Protein AF-A0A8S3URL2-F1 (afdb_monomer_lite)

Sequence (158 aa):
MRFDSIRSKDKIRHTTPKPEEAVETATQNFRNIAELLRPYANCKLTFIETPPYSIQQWNIKQKHPDTNQFINQDSALSRYIYQLNQNIRTINQELGVVSPSLSVDLSHCQSKNSKNRHKRLADKYNFTLYKDGVHPDPLLAQVWMRKIGKLMRTDCFT

InterPro domains:
  IPR036514 SGNH hydrolase superfamily [G3DSA:3.40.50.1110] (4-153)

pLDDT: mean 82.42, std 18.39, range [35.16, 97.75]

Secondary structure (DSSP, 8-state):
---------------PPPHHHHHHHHHHHHHHHHHHHTT-TT----PPPPPP--HHHHHHHTT-S--GGGHHHHHHHHHHHHHHHHHHHHHHHHTT-----GGGGGB----TT---SS--HHHHB-GGGBSSSSSBPHHHHHHHHHHHHHHHHHHH--

Radius of gyration: 20.64 Å; chains: 1; bounding box: 50×54×59 Å

Structure (mmCIF, N/CA/C/O backbone):
data_AF-A0A8S3URL2-F1
#
_entry.id   AF-A0A8S3URL2-F1
#
loop_
_atom_site.group_PDB
_atom_site.id
_atom_site.type_symbol
_atom_site.label_atom_id
_atom_site.label_alt_id
_atom_site.label_comp_id
_atom_site.label_asym_id
_atom_site.label_entity_id
_atom_site.label_seq_id
_atom_site.pdbx_PDB_ins_code
_atom_site.Cartn_x
_atom_site.Cartn_y
_atom_site.Cartn_z
_atom_site.occupancy
_atom_site.B_iso_or_equiv
_atom_site.auth_seq_id
_atom_site.auth_comp_id
_atom_site.auth_asym_id
_atom_site.auth_atom_id
_atom_site.pdbx_PDB_model_num
ATOM 1 N N . MET A 1 1 ? -23.157 37.862 -42.031 1.00 39.59 1 MET A N 1
ATOM 2 C CA . MET A 1 1 ? -22.892 37.745 -40.581 1.00 39.59 1 MET A CA 1
ATOM 3 C C . MET A 1 1 ? -22.055 36.496 -40.354 1.00 39.59 1 MET A C 1
ATOM 5 O O . MET A 1 1 ? -22.499 35.418 -40.723 1.00 39.59 1 MET A O 1
ATOM 9 N N . ARG A 1 2 ? -20.814 36.655 -39.877 1.00 35.16 2 ARG A N 1
ATOM 10 C CA . ARG A 1 2 ? -19.917 35.548 -39.508 1.00 35.16 2 ARG A CA 1
ATOM 11 C C . ARG A 1 2 ? -20.297 35.076 -38.105 1.00 35.16 2 ARG A C 1
ATOM 13 O O . ARG A 1 2 ? -20.390 35.902 -37.206 1.00 35.16 2 ARG A O 1
ATOM 20 N N . PHE A 1 3 ? -20.518 33.777 -37.938 1.00 39.03 3 PHE A N 1
ATOM 21 C CA . PHE A 1 3 ? -20.539 33.153 -36.620 1.00 39.03 3 PHE A CA 1
ATOM 22 C C . PHE A 1 3 ? -19.102 32.779 -36.271 1.00 39.03 3 PHE A C 1
ATOM 24 O O . PHE A 1 3 ? -18.564 31.807 -36.803 1.00 39.03 3 PHE A O 1
ATOM 31 N N . ASP A 1 4 ? -18.470 33.574 -35.412 1.00 36.38 4 ASP A N 1
ATOM 32 C CA . ASP A 1 4 ? -17.184 33.211 -34.836 1.00 36.38 4 ASP A CA 1
ATOM 33 C C . ASP A 1 4 ? -17.386 32.079 -33.821 1.00 36.38 4 ASP A C 1
ATOM 35 O O . ASP A 1 4 ? -18.106 32.184 -32.828 1.00 36.38 4 ASP A O 1
ATOM 39 N N . SER A 1 5 ? -16.749 30.953 -34.127 1.00 39.81 5 SER A N 1
ATOM 40 C CA . SER A 1 5 ? -16.651 29.764 -33.291 1.00 39.81 5 SER A CA 1
ATOM 41 C C . SER A 1 5 ? -15.825 30.073 -32.037 1.00 39.81 5 SER A C 1
ATOM 43 O O . SER A 1 5 ? -14.593 30.045 -32.082 1.00 39.81 5 SER A O 1
ATOM 45 N N . ILE A 1 6 ? -16.477 30.260 -30.888 1.00 44.34 6 ILE A N 1
ATOM 46 C CA . ILE A 1 6 ? -15.808 30.193 -29.582 1.00 44.34 6 ILE A CA 1
ATOM 47 C C . ILE A 1 6 ? -15.548 28.714 -29.264 1.00 44.34 6 ILE A C 1
ATOM 49 O O . ILE A 1 6 ? -16.360 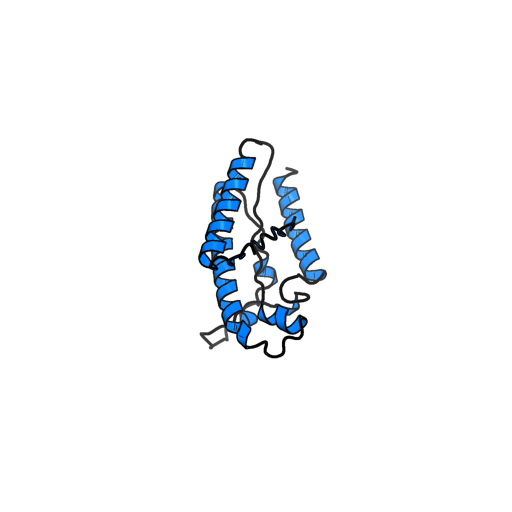28.026 -28.653 1.00 44.34 6 ILE A O 1
ATOM 53 N N . ARG A 1 7 ? -14.395 28.199 -29.699 1.00 41.00 7 ARG A N 1
ATOM 54 C CA . ARG A 1 7 ? -13.801 26.985 -29.124 1.00 41.00 7 ARG A CA 1
ATOM 55 C C . ARG A 1 7 ? -12.816 27.424 -28.047 1.00 41.00 7 ARG A C 1
ATOM 57 O O . ARG A 1 7 ? -11.632 27.582 -28.340 1.00 41.00 7 ARG A O 1
ATOM 64 N N . SER A 1 8 ? -13.290 27.589 -26.810 1.00 40.44 8 SER A N 1
ATOM 65 C CA . SER A 1 8 ? -12.373 27.527 -25.670 1.00 40.44 8 SER A CA 1
ATOM 66 C C . SER A 1 8 ? -11.824 26.100 -25.601 1.00 40.44 8 SER A C 1
ATOM 68 O O . SER A 1 8 ? -12.541 25.144 -25.310 1.00 40.44 8 SER A O 1
ATOM 70 N N . LYS A 1 9 ? -10.548 25.949 -25.956 1.00 42.84 9 LYS A N 1
ATOM 71 C CA . LYS A 1 9 ? -9.742 24.775 -25.624 1.00 42.84 9 LYS A CA 1
ATOM 72 C C . LYS A 1 9 ? -8.985 25.090 -24.341 1.00 42.84 9 LYS A C 1
ATOM 74 O O . LYS A 1 9 ? -7.757 25.176 -24.361 1.00 42.84 9 LYS A O 1
ATOM 79 N N . ASP A 1 10 ? -9.701 25.218 -23.232 1.00 42.12 10 ASP A N 1
ATOM 80 C CA . ASP A 1 10 ? -9.081 25.105 -21.918 1.00 42.12 10 ASP A CA 1
ATOM 81 C C . ASP A 1 10 ? -8.670 23.644 -21.723 1.00 42.12 10 ASP A C 1
ATOM 83 O O . ASP A 1 10 ? -9.386 22.804 -21.181 1.00 42.12 10 ASP A O 1
ATOM 87 N N . LYS A 1 11 ? -7.487 23.309 -22.250 1.00 43.34 11 LYS A N 1
ATOM 88 C CA . LYS A 1 11 ? -6.750 22.125 -21.826 1.00 43.34 11 LYS A CA 1
ATOM 89 C C . LYS A 1 11 ? -6.446 22.335 -20.350 1.00 43.34 11 LYS A C 1
ATOM 91 O O . LYS A 1 11 ? -5.466 23.003 -20.024 1.00 43.34 11 LYS A O 1
ATOM 96 N N . ILE A 1 12 ? -7.265 21.754 -19.477 1.00 43.62 12 ILE A N 1
ATOM 97 C CA . ILE A 1 12 ? -6.903 21.530 -18.081 1.00 43.62 12 ILE A CA 1
ATOM 98 C C . ILE A 1 12 ? -5.588 20.747 -18.123 1.00 43.62 12 ILE A C 1
ATOM 100 O O . ILE A 1 12 ? -5.554 19.554 -18.426 1.00 43.62 12 ILE A O 1
ATOM 104 N N . ARG A 1 13 ? -4.468 21.447 -17.925 1.00 41.47 13 ARG A N 1
ATOM 105 C CA . ARG A 1 13 ? -3.184 20.803 -17.684 1.00 41.47 13 ARG A CA 1
ATOM 106 C C . ARG A 1 13 ? -3.322 20.170 -16.311 1.00 41.47 13 ARG A C 1
ATOM 108 O O . ARG A 1 13 ? -3.171 20.854 -15.307 1.00 41.47 13 ARG A O 1
ATOM 115 N N . HIS A 1 14 ? -3.625 18.877 -16.269 1.00 42.19 14 HIS A N 1
ATOM 116 C CA . HIS A 1 14 ? -3.358 18.079 -15.084 1.00 42.19 14 HIS A CA 1
ATOM 117 C C . HIS A 1 14 ? -1.842 18.080 -14.890 1.00 42.19 14 HIS A C 1
ATOM 119 O O . HIS A 1 14 ? -1.121 17.277 -15.476 1.00 42.19 14 HIS A O 1
ATOM 125 N N . THR A 1 15 ? -1.334 19.059 -14.147 1.00 51.00 15 THR A N 1
ATOM 126 C CA . THR A 1 15 ? 0.022 19.004 -13.622 1.00 51.00 15 THR A CA 1
ATOM 127 C C . THR A 1 15 ? 0.031 17.876 -12.611 1.00 51.00 15 THR A C 1
ATOM 129 O O . THR A 1 15 ? -0.619 17.978 -11.572 1.00 51.00 15 THR A O 1
ATOM 132 N N . THR A 1 16 ? 0.707 16.778 -12.943 1.00 57.16 16 THR A N 1
ATOM 133 C CA . THR A 1 16 ? 0.951 15.701 -11.988 1.00 57.16 16 THR A CA 1
ATOM 134 C C . THR A 1 16 ? 1.648 16.322 -10.776 1.00 57.16 16 THR A C 1
ATOM 136 O O . THR A 1 16 ? 2.710 16.926 -10.966 1.00 57.16 16 THR A O 1
ATOM 139 N N . PRO A 1 17 ? 1.057 16.255 -9.570 1.00 63.22 17 PRO A N 1
ATOM 140 C CA . PRO A 1 17 ? 1.677 16.822 -8.381 1.00 63.22 17 PRO A CA 1
ATOM 141 C C . PRO A 1 17 ? 3.049 16.192 -8.171 1.00 63.22 17 PRO A C 1
ATOM 143 O O . PRO A 1 17 ? 3.284 15.037 -8.558 1.00 63.22 17 PRO A O 1
ATOM 146 N N . LYS A 1 18 ? 3.968 16.946 -7.562 1.00 80.25 18 LYS A N 1
ATOM 147 C CA . LYS A 1 18 ? 5.252 16.355 -7.181 1.00 80.25 18 LYS A CA 1
ATOM 148 C C . LYS A 1 18 ? 4.980 15.197 -6.214 1.00 80.25 18 LYS A C 1
ATOM 150 O O . LYS A 1 18 ? 4.035 15.270 -5.429 1.00 80.25 18 LYS A O 1
ATOM 155 N N . PRO A 1 19 ? 5.773 14.119 -6.241 1.00 75.81 19 PRO A N 1
ATOM 156 C CA . PRO A 1 19 ? 5.484 12.951 -5.414 1.00 75.81 19 PRO A CA 1
ATOM 157 C C . PRO A 1 19 ? 5.378 13.245 -3.905 1.00 75.81 19 PRO A C 1
ATOM 159 O O . PRO A 1 19 ? 4.563 12.630 -3.223 1.00 75.81 19 PRO A O 1
ATOM 162 N N . GLU A 1 20 ? 6.147 14.205 -3.381 1.00 81.31 20 GLU A N 1
ATOM 163 C CA . GLU A 1 20 ? 6.028 14.679 -1.996 1.00 81.31 20 GLU A CA 1
ATOM 164 C C . GLU A 1 20 ? 4.660 15.329 -1.721 1.00 81.31 20 GLU A C 1
ATOM 166 O O . GLU A 1 20 ? 3.990 14.971 -0.752 1.00 81.31 20 GLU A O 1
ATOM 171 N N . GLU A 1 21 ? 4.208 16.214 -2.615 1.00 88.81 21 GLU A N 1
ATOM 172 C CA . GLU A 1 21 ? 2.890 16.861 -2.542 1.00 88.81 21 GLU A CA 1
ATOM 173 C C . GLU A 1 21 ? 1.764 15.819 -2.621 1.00 88.81 21 GLU A C 1
ATOM 175 O O . GLU A 1 21 ? 0.726 15.966 -1.975 1.00 88.81 21 GLU A O 1
ATOM 180 N N . ALA A 1 22 ? 1.969 14.728 -3.369 1.00 88.69 22 ALA A N 1
ATOM 181 C CA . ALA A 1 22 ? 1.005 13.637 -3.467 1.00 88.69 22 ALA A CA 1
ATOM 182 C C . ALA A 1 22 ? 0.839 12.876 -2.138 1.00 88.69 22 ALA A C 1
ATOM 184 O O . ALA A 1 22 ? -0.290 12.555 -1.764 1.00 88.69 22 ALA A O 1
ATOM 185 N N . VAL A 1 23 ? 1.930 12.616 -1.403 1.00 93.69 23 VAL A N 1
ATOM 186 C CA . VAL A 1 23 ? 1.869 11.969 -0.076 1.00 93.69 23 VAL A CA 1
ATOM 187 C C . VAL A 1 23 ? 1.164 12.870 0.934 1.00 93.69 23 VAL A C 1
ATOM 189 O O . VAL A 1 23 ? 0.312 12.393 1.686 1.00 93.69 23 VAL A O 1
ATOM 192 N N . GLU A 1 24 ? 1.482 14.163 0.942 1.00 93.31 24 GLU A N 1
ATOM 193 C CA . GLU A 1 24 ? 0.843 15.137 1.831 1.00 93.31 24 GLU A CA 1
ATOM 194 C C . GLU A 1 24 ? -0.651 15.275 1.523 1.00 93.31 2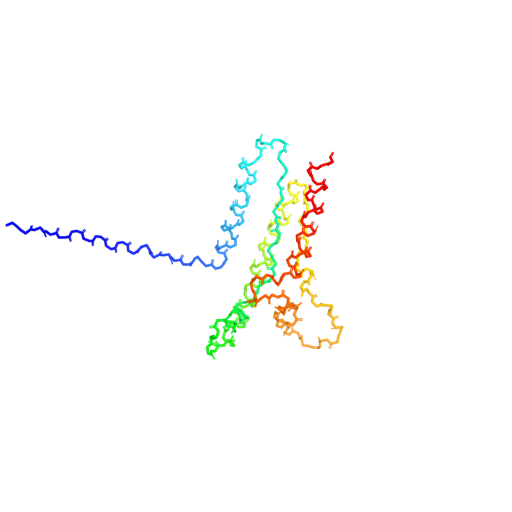4 GLU A C 1
ATOM 196 O O . GLU A 1 24 ? -1.482 15.129 2.419 1.00 93.31 24 GLU A O 1
ATOM 201 N N . THR A 1 25 ? -1.006 15.421 0.244 1.00 94.94 25 THR A N 1
ATOM 202 C CA . THR A 1 25 ? -2.403 15.488 -0.209 1.00 94.94 25 THR A CA 1
ATOM 203 C C . THR A 1 25 ? -3.178 14.230 0.185 1.00 94.94 25 THR A C 1
ATOM 205 O O . THR A 1 25 ? -4.275 14.320 0.733 1.00 94.94 25 THR A O 1
ATOM 208 N N . ALA A 1 26 ? -2.611 13.039 -0.042 1.00 94.94 26 ALA A N 1
ATOM 209 C CA . ALA A 1 26 ? -3.239 11.780 0.358 1.00 94.94 26 ALA A CA 1
ATOM 210 C C . ALA A 1 26 ? -3.417 11.685 1.882 1.00 94.94 26 ALA A C 1
ATOM 212 O O . ALA A 1 26 ? -4.474 11.274 2.359 1.00 94.94 26 ALA A O 1
ATOM 213 N N . THR A 1 27 ? -2.415 12.121 2.647 1.00 96.00 27 THR A N 1
ATOM 214 C CA . THR A 1 27 ? -2.470 12.147 4.114 1.00 96.00 27 THR A CA 1
ATOM 215 C C . THR A 1 27 ? -3.572 13.078 4.610 1.00 96.00 27 THR A C 1
ATOM 217 O O . THR A 1 27 ? -4.367 12.688 5.467 1.00 96.00 27 THR A O 1
ATOM 220 N N . GLN A 1 28 ? -3.668 14.280 4.040 1.00 97.12 28 GLN A N 1
ATOM 221 C CA . GLN A 1 28 ? -4.723 15.227 4.380 1.00 97.12 28 GLN A CA 1
ATOM 222 C C . GLN A 1 28 ? -6.105 14.664 4.033 1.00 97.12 28 GLN A C 1
ATOM 224 O O . GLN A 1 28 ? -7.035 14.798 4.823 1.00 97.12 28 GLN A O 1
ATOM 229 N N . ASN A 1 29 ? -6.239 13.963 2.905 1.00 97.06 29 ASN A N 1
ATOM 230 C CA . ASN A 1 29 ? -7.493 13.309 2.536 1.00 97.06 29 ASN A CA 1
ATOM 231 C C . ASN A 1 29 ? -7.905 12.226 3.543 1.00 97.06 29 ASN A C 1
ATOM 233 O O . ASN A 1 29 ? -9.077 12.170 3.912 1.00 97.06 29 ASN A O 1
ATOM 237 N N . PHE A 1 30 ? -6.972 11.409 4.046 1.00 97.31 30 PHE A N 1
ATOM 238 C CA . PHE A 1 30 ? -7.280 10.449 5.112 1.00 97.31 30 PHE A CA 1
ATOM 239 C C . PHE A 1 30 ? -7.753 11.140 6.393 1.00 97.31 30 PHE A C 1
ATOM 241 O O . PHE A 1 30 ? -8.752 10.722 6.977 1.00 97.31 30 PHE A O 1
ATOM 248 N N . ARG A 1 31 ? -7.097 12.236 6.798 1.00 97.44 31 ARG A N 1
ATOM 249 C CA . ARG A 1 31 ? -7.542 13.032 7.952 1.00 97.44 31 ARG A CA 1
ATOM 250 C C . ARG A 1 31 ? -8.942 13.603 7.732 1.00 97.44 31 ARG A C 1
ATOM 252 O O . ARG A 1 31 ? -9.795 13.443 8.594 1.00 97.44 31 ARG A O 1
ATOM 259 N N . ASN A 1 32 ? -9.217 14.167 6.558 1.00 97.75 32 ASN A N 1
ATOM 260 C CA . ASN A 1 32 ? -10.538 14.701 6.218 1.00 97.75 32 ASN A CA 1
ATOM 261 C C . ASN A 1 32 ? -11.633 13.621 6.265 1.00 97.75 32 ASN A C 1
ATOM 263 O O . ASN A 1 32 ? -12.731 13.886 6.743 1.00 97.75 32 ASN A O 1
ATOM 267 N N . ILE A 1 33 ? -11.342 12.399 5.804 1.00 97.25 33 ILE A N 1
ATOM 268 C CA . ILE A 1 33 ? -12.278 11.268 5.898 1.00 97.25 33 ILE A CA 1
ATOM 269 C C . ILE A 1 33 ? -12.527 10.893 7.366 1.00 97.25 33 ILE A C 1
ATOM 271 O O . ILE A 1 33 ? -13.674 10.677 7.749 1.00 97.25 33 ILE A O 1
ATOM 275 N N . ALA A 1 34 ? -11.482 10.844 8.197 1.00 95.75 34 ALA A N 1
ATOM 276 C CA . ALA A 1 34 ? -11.623 10.558 9.625 1.00 95.75 34 ALA A CA 1
ATOM 277 C C . ALA A 1 34 ? -12.470 11.621 10.349 1.00 95.75 34 ALA A C 1
ATOM 279 O O . ALA A 1 34 ? -13.361 11.277 11.123 1.00 95.75 34 ALA A O 1
ATOM 280 N N . GLU A 1 35 ? -12.245 12.902 10.050 1.00 96.12 35 GLU A N 1
ATOM 281 C CA . GLU A 1 35 ? -13.055 14.021 10.547 1.00 96.12 35 GLU A CA 1
ATOM 282 C C . GLU A 1 35 ? -14.522 13.896 10.123 1.00 96.12 35 GLU A C 1
ATOM 284 O O . GLU A 1 35 ? -15.423 14.003 10.955 1.00 96.12 35 GLU A O 1
ATOM 289 N N . LEU A 1 36 ? -14.765 13.612 8.840 1.00 97.06 36 LEU A N 1
ATOM 290 C CA . LEU A 1 36 ? -16.108 13.465 8.283 1.00 97.06 36 LEU A CA 1
ATOM 291 C C . LEU A 1 36 ? -16.889 12.323 8.943 1.00 97.06 36 LEU A C 1
ATOM 293 O O . LEU A 1 36 ? -18.103 12.425 9.120 1.00 97.06 36 LEU A O 1
ATOM 297 N N . LEU A 1 37 ? -16.201 11.234 9.293 1.00 95.25 37 LEU A N 1
ATOM 298 C CA . LEU A 1 37 ? -16.815 10.052 9.890 1.00 95.25 37 LEU A CA 1
ATOM 299 C C . LEU A 1 37 ? -16.916 10.119 11.422 1.00 95.25 37 LEU A C 1
ATOM 301 O O . LEU A 1 37 ? -17.682 9.350 12.001 1.00 95.25 37 LEU A O 1
ATOM 305 N N 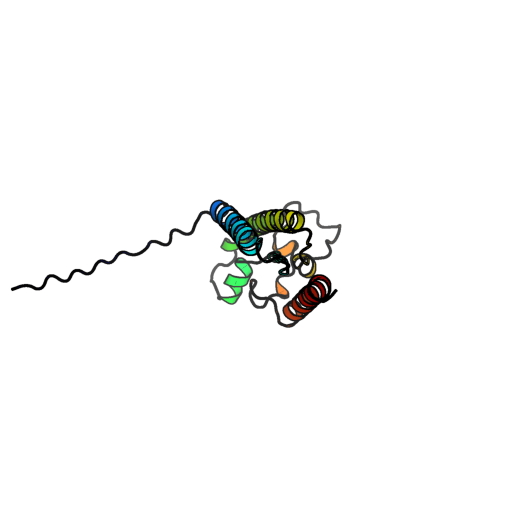. ARG A 1 38 ? -16.233 11.064 12.083 1.00 92.56 38 ARG A N 1
ATOM 306 C CA . ARG A 1 38 ? -16.254 11.224 13.548 1.00 92.56 38 ARG A CA 1
ATOM 307 C C . ARG A 1 38 ? -17.662 11.307 14.162 1.00 92.56 38 ARG A C 1
ATOM 309 O O . ARG A 1 38 ? -17.854 10.705 15.217 1.00 92.56 38 ARG A O 1
ATOM 316 N N . PRO A 1 39 ? -18.654 12.008 13.573 1.00 95.44 39 PRO A N 1
ATOM 317 C CA . PRO A 1 39 ? -19.994 12.087 14.162 1.00 95.44 39 PRO A CA 1
ATOM 318 C C . PRO A 1 39 ? -20.735 10.740 14.221 1.00 95.44 39 PRO A C 1
ATOM 320 O O . PRO A 1 39 ? -21.705 10.604 14.964 1.00 95.44 39 PRO A O 1
ATOM 323 N N . TYR A 1 40 ? -20.301 9.737 13.452 1.00 93.75 40 TYR A N 1
ATOM 324 C CA . TYR A 1 40 ? -20.948 8.430 13.372 1.00 93.75 40 TYR A CA 1
ATOM 325 C C . TYR A 1 40 ? -20.330 7.462 14.388 1.00 93.75 40 TYR A C 1
ATOM 327 O O . TYR A 1 40 ? -19.537 6.598 14.029 1.00 93.75 40 TYR A O 1
ATOM 335 N N . ALA A 1 41 ? -20.731 7.571 15.659 1.00 85.94 41 ALA A N 1
ATOM 336 C CA . ALA A 1 41 ? -20.151 6.810 16.779 1.00 85.94 41 ALA A CA 1
ATOM 337 C C . ALA A 1 41 ? -20.162 5.271 16.616 1.00 85.94 41 ALA A C 1
ATOM 339 O O . ALA A 1 41 ? -19.342 4.583 17.216 1.00 85.94 41 ALA A O 1
ATOM 340 N N . ASN A 1 42 ? -21.064 4.730 15.790 1.00 86.81 42 ASN A N 1
ATOM 341 C CA . ASN A 1 42 ? -21.157 3.290 15.508 1.00 86.81 42 ASN A CA 1
ATOM 342 C C . ASN A 1 42 ? -20.307 2.845 14.303 1.00 86.81 42 ASN A C 1
ATOM 344 O O . ASN A 1 42 ? -20.317 1.671 13.939 1.00 86.81 42 ASN A O 1
ATOM 348 N N . CYS A 1 43 ? -19.605 3.768 13.644 1.00 89.00 43 CYS A N 1
ATOM 349 C CA . CYS A 1 43 ? -18.730 3.470 12.522 1.00 89.00 43 CYS A CA 1
ATOM 350 C C . CYS A 1 43 ? -17.288 3.333 13.016 1.00 89.00 43 CYS A C 1
ATOM 352 O O . CYS A 1 43 ? -16.722 4.273 13.571 1.00 89.00 43 CYS A O 1
ATOM 354 N N . LYS A 1 44 ? -16.670 2.172 12.778 1.00 89.50 44 LYS A N 1
ATOM 355 C CA . LYS A 1 44 ? -15.224 2.004 12.943 1.00 89.50 44 LYS A CA 1
ATOM 356 C C . LYS A 1 44 ? -14.534 2.211 11.603 1.00 89.50 44 LYS A C 1
ATOM 358 O O . LYS A 1 44 ? -14.862 1.554 10.616 1.00 89.50 44 LYS A O 1
ATOM 363 N N . LEU A 1 45 ? -13.564 3.117 11.585 1.00 93.12 45 LEU A N 1
ATOM 364 C CA . LEU A 1 45 ? -12.748 3.418 10.418 1.00 93.12 45 LEU A CA 1
ATOM 365 C C . LEU A 1 45 ? -11.357 2.827 10.611 1.00 93.12 45 LEU A C 1
ATOM 367 O O . LEU A 1 45 ? -10.713 3.074 11.623 1.00 93.12 45 LEU A O 1
ATOM 371 N N . THR A 1 46 ? -10.875 2.077 9.625 1.00 94.50 46 THR A N 1
ATOM 372 C CA . THR A 1 46 ? -9.473 1.653 9.547 1.00 94.50 46 THR A CA 1
ATOM 373 C C . THR A 1 46 ? -8.972 1.871 8.133 1.00 94.50 46 THR A C 1
ATOM 375 O O . THR A 1 46 ? -9.543 1.352 7.174 1.00 94.50 46 THR A O 1
ATOM 378 N N . PHE A 1 47 ? -7.890 2.627 7.994 1.00 95.44 47 PHE A N 1
ATOM 379 C CA . PHE A 1 47 ? -7.225 2.805 6.712 1.00 95.44 47 PHE A CA 1
ATOM 380 C C . PHE A 1 47 ? -6.274 1.641 6.459 1.00 95.44 47 PHE A C 1
ATOM 382 O O . PHE A 1 47 ? -5.417 1.342 7.289 1.00 95.44 47 PHE A O 1
ATOM 389 N N . ILE A 1 48 ? -6.407 0.988 5.308 1.00 94.44 48 ILE A N 1
ATOM 390 C CA . ILE A 1 48 ? -5.533 -0.122 4.928 1.00 94.44 48 ILE A CA 1
ATOM 391 C C . ILE A 1 48 ? -4.241 0.430 4.321 1.00 94.44 48 ILE A C 1
ATOM 393 O O . ILE A 1 48 ? -4.272 1.273 3.426 1.00 94.44 48 ILE A O 1
ATOM 397 N N . GLU A 1 49 ? -3.101 -0.058 4.804 1.00 92.56 49 GLU A N 1
ATOM 398 C CA . GLU A 1 49 ? -1.788 0.289 4.257 1.00 92.56 49 GLU A CA 1
ATOM 399 C C . GLU A 1 49 ? -1.650 -0.096 2.778 1.00 92.56 49 GLU A C 1
ATOM 401 O O . GLU A 1 49 ? -2.118 -1.143 2.326 1.00 92.56 49 GLU A O 1
ATOM 406 N N . THR A 1 50 ? -0.922 0.731 2.030 1.00 91.88 50 THR A N 1
ATOM 407 C CA . THR A 1 50 ? -0.630 0.493 0.616 1.00 91.88 50 THR A CA 1
ATOM 408 C C . THR A 1 50 ? 0.506 -0.529 0.479 1.00 91.88 50 THR A C 1
ATOM 410 O O . THR A 1 50 ? 1.595 -0.307 1.023 1.00 91.88 50 THR A O 1
ATOM 413 N N . PRO A 1 51 ? 0.312 -1.654 -0.228 1.00 92.69 51 PRO A N 1
ATOM 414 C CA . PRO A 1 51 ? 1.388 -2.606 -0.471 1.00 92.69 51 PRO A CA 1
ATOM 415 C C . PRO A 1 51 ? 2.430 -2.024 -1.449 1.00 92.69 51 PRO A C 1
ATOM 417 O O . PRO A 1 51 ? 2.140 -1.082 -2.185 1.00 92.69 51 PRO A O 1
ATOM 420 N N . PRO A 1 52 ? 3.668 -2.546 -1.468 1.00 92.19 52 PRO A N 1
ATOM 421 C CA . PRO A 1 52 ? 4.690 -2.093 -2.404 1.00 92.19 52 PRO A CA 1
ATOM 422 C C . PRO A 1 52 ? 4.320 -2.468 -3.844 1.00 92.19 52 PRO A C 1
ATOM 424 O O . PRO A 1 52 ? 3.895 -3.595 -4.096 1.00 92.19 52 PRO A O 1
ATOM 427 N N . TYR A 1 53 ? 4.568 -1.551 -4.779 1.00 92.88 53 TYR A N 1
ATOM 428 C CA . TYR A 1 53 ? 4.365 -1.733 -6.220 1.00 92.88 53 TYR A CA 1
ATOM 429 C C . TYR A 1 53 ? 5.679 -1.581 -6.994 1.00 92.88 53 TYR A C 1
ATOM 431 O O . TYR A 1 53 ? 6.651 -1.029 -6.473 1.00 92.88 53 TYR A O 1
ATOM 439 N N . SER A 1 54 ? 5.692 -2.045 -8.245 1.00 93.31 54 SER A N 1
ATOM 440 C CA . SER A 1 54 ? 6.818 -1.888 -9.170 1.00 93.31 54 SER A CA 1
ATOM 441 C C . SER A 1 54 ? 6.351 -1.343 -10.521 1.00 93.31 54 SER A C 1
ATOM 443 O O . SER A 1 54 ? 5.661 -2.010 -11.294 1.00 93.31 54 SER A O 1
ATOM 445 N N . ILE A 1 55 ? 6.791 -0.122 -10.819 1.00 93.88 55 ILE A N 1
ATOM 446 C CA . ILE A 1 55 ? 6.670 0.554 -12.112 1.00 93.88 55 ILE A CA 1
ATOM 447 C C . ILE A 1 55 ? 7.470 -0.212 -13.166 1.00 93.88 55 ILE A C 1
ATOM 449 O O . ILE A 1 55 ? 7.013 -0.345 -14.302 1.00 93.88 55 ILE A O 1
ATOM 453 N N . GLN A 1 56 ? 8.641 -0.748 -12.810 1.00 93.81 56 GLN A N 1
ATOM 454 C CA . GLN A 1 56 ? 9.421 -1.575 -13.731 1.00 93.81 56 GLN A CA 1
ATOM 455 C C . GLN A 1 56 ? 8.624 -2.805 -14.185 1.00 93.81 56 GLN A C 1
ATOM 457 O O . GLN A 1 56 ? 8.492 -3.031 -15.387 1.00 93.81 56 GLN A O 1
ATOM 462 N N . GLN A 1 57 ? 8.072 -3.581 -13.248 1.00 92.44 57 GLN A N 1
ATOM 463 C CA . GLN A 1 57 ? 7.301 -4.790 -13.562 1.00 92.44 57 GLN A CA 1
ATOM 464 C C . GLN A 1 57 ? 6.024 -4.479 -14.344 1.00 92.44 57 GLN A C 1
ATOM 466 O O . GLN A 1 57 ? 5.701 -5.193 -15.297 1.00 92.44 57 GLN A O 1
ATOM 471 N N . TRP A 1 58 ? 5.359 -3.370 -14.016 1.00 95.25 58 TRP A N 1
ATOM 472 C CA . TRP A 1 58 ? 4.247 -2.856 -14.810 1.00 95.25 58 TRP A CA 1
ATOM 473 C C . TRP A 1 58 ? 4.656 -2.624 -16.260 1.00 95.25 58 TRP A C 1
ATOM 475 O O . TRP A 1 58 ? 4.041 -3.169 -17.176 1.00 95.25 58 TRP A O 1
ATOM 485 N N . ASN A 1 59 ? 5.751 -1.899 -16.487 1.00 95.12 59 ASN A N 1
ATOM 486 C CA . ASN A 1 59 ? 6.229 -1.605 -17.835 1.00 95.12 59 ASN A CA 1
ATOM 487 C C . ASN A 1 59 ? 6.737 -2.847 -18.586 1.00 95.12 59 ASN A C 1
ATOM 489 O O . ASN A 1 59 ? 6.576 -2.914 -19.804 1.00 95.12 59 ASN A O 1
ATOM 493 N N . ILE A 1 60 ? 7.262 -3.864 -17.890 1.00 93.88 60 ILE A N 1
ATOM 494 C CA . ILE A 1 60 ? 7.561 -5.175 -18.493 1.00 93.88 60 ILE A CA 1
ATOM 495 C C . ILE A 1 60 ? 6.278 -5.801 -19.056 1.00 93.88 60 ILE A C 1
ATOM 497 O O . ILE A 1 60 ? 6.260 -6.239 -20.207 1.00 93.88 60 ILE A O 1
ATOM 501 N N . LYS A 1 61 ? 5.177 -5.812 -18.291 1.00 94.12 61 LYS A N 1
ATOM 502 C CA . LYS A 1 61 ? 3.895 -6.351 -18.779 1.00 94.12 61 LYS A CA 1
ATOM 503 C C . LYS A 1 61 ? 3.280 -5.526 -19.902 1.00 94.12 61 LYS A C 1
ATOM 505 O O . LYS A 1 61 ? 2.679 -6.109 -20.801 1.00 94.12 61 LYS A O 1
ATOM 510 N N . GLN A 1 62 ? 3.485 -4.210 -19.892 1.00 94.44 62 GLN A N 1
ATOM 511 C CA . GLN A 1 62 ? 3.082 -3.326 -20.990 1.00 94.44 62 GLN A CA 1
ATOM 512 C C . GLN A 1 62 ? 4.004 -3.417 -22.222 1.00 94.44 62 GLN A C 1
ATOM 514 O O . GLN A 1 62 ? 3.785 -2.701 -23.195 1.00 94.44 62 GLN A O 1
ATOM 519 N N . LYS A 1 63 ? 5.009 -4.308 -22.215 1.00 95.06 63 LYS A N 1
ATOM 520 C CA . LYS A 1 63 ? 5.974 -4.513 -23.311 1.00 95.06 63 LYS A CA 1
ATOM 521 C C . LYS A 1 63 ? 6.765 -3.247 -23.663 1.00 95.06 63 LYS A C 1
ATOM 523 O O . LYS A 1 63 ? 7.086 -3.014 -24.828 1.00 95.06 63 LYS A O 1
ATOM 528 N N . HIS A 1 64 ? 7.080 -2.427 -22.662 1.00 95.00 64 HIS A N 1
ATOM 529 C CA . HIS A 1 64 ? 7.908 -1.243 -22.861 1.00 95.00 64 HIS A CA 1
ATOM 530 C C . HIS A 1 64 ? 9.323 -1.655 -23.333 1.00 95.00 64 HIS A C 1
ATOM 532 O O . HIS A 1 64 ? 9.898 -2.574 -22.751 1.00 95.00 64 HIS A O 1
ATOM 538 N N . PRO A 1 65 ? 9.909 -0.997 -24.354 1.00 92.75 65 PRO A N 1
ATOM 539 C CA . PRO A 1 65 ? 11.172 -1.431 -24.966 1.00 92.75 65 PRO A CA 1
ATOM 540 C C . PRO A 1 65 ? 12.395 -1.295 -24.049 1.00 92.75 65 PRO A C 1
ATOM 542 O O . PRO A 1 65 ? 13.299 -2.122 -24.106 1.00 92.75 65 PRO A O 1
ATOM 545 N N . ASP A 1 66 ? 12.417 -0.279 -23.185 1.00 93.69 66 ASP A N 1
ATOM 546 C CA . ASP A 1 66 ? 13.447 -0.117 -22.154 1.00 93.69 66 ASP A CA 1
ATOM 547 C C . ASP A 1 66 ? 12.800 -0.016 -20.775 1.00 93.69 66 ASP A C 1
ATOM 549 O O . ASP A 1 66 ? 12.235 1.017 -20.416 1.00 93.69 66 ASP A O 1
ATOM 553 N N . THR A 1 67 ? 12.835 -1.102 -20.008 1.00 91.62 67 THR A N 1
ATOM 554 C CA . THR A 1 67 ? 12.260 -1.151 -18.658 1.00 91.62 67 THR A CA 1
ATOM 555 C C . THR A 1 67 ? 13.266 -0.790 -17.569 1.00 91.62 67 THR A C 1
ATOM 557 O O . THR A 1 67 ? 12.878 -0.554 -16.426 1.00 91.62 67 THR A O 1
ATOM 560 N N . ASN A 1 68 ? 14.563 -0.748 -17.881 1.00 91.31 68 ASN A N 1
ATOM 561 C CA . ASN A 1 68 ? 15.602 -0.507 -16.878 1.00 91.31 68 ASN A CA 1
ATOM 562 C C . ASN A 1 68 ? 15.609 0.945 -16.392 1.00 91.31 68 ASN A C 1
ATOM 564 O O . ASN A 1 68 ? 15.952 1.201 -15.237 1.00 91.31 68 ASN A O 1
ATOM 568 N N . GLN A 1 69 ? 15.133 1.883 -17.213 1.00 92.31 69 GLN A N 1
ATOM 569 C CA . GLN A 1 69 ? 14.952 3.283 -16.814 1.00 92.31 69 GLN A CA 1
ATOM 570 C C . GLN A 1 69 ? 14.008 3.478 -15.608 1.00 92.31 69 GLN A C 1
ATOM 572 O O . GLN A 1 69 ? 14.098 4.488 -14.909 1.00 92.31 69 GLN A O 1
ATOM 577 N N . PHE A 1 70 ? 13.125 2.514 -15.314 1.00 91.69 70 PHE A N 1
ATOM 578 C CA . PHE A 1 70 ? 12.151 2.621 -14.220 1.00 91.69 70 PHE A CA 1
ATOM 579 C C . PHE A 1 70 ? 12.694 2.170 -12.853 1.00 91.69 70 PHE A C 1
ATOM 581 O O . PHE A 1 70 ? 12.032 2.379 -11.841 1.00 91.69 70 PHE A O 1
ATOM 588 N N . ILE A 1 71 ? 13.910 1.613 -12.771 1.00 87.69 71 ILE A N 1
ATOM 589 C CA . ILE A 1 71 ? 14.489 1.097 -11.509 1.00 87.69 71 ILE A CA 1
ATOM 590 C C . ILE A 1 71 ? 14.605 2.193 -10.432 1.00 87.69 71 ILE A C 1
ATOM 592 O O . ILE A 1 71 ? 14.333 1.968 -9.247 1.00 87.69 71 ILE A O 1
ATOM 596 N N . ASN A 1 72 ? 14.995 3.405 -10.835 1.00 87.25 72 ASN A N 1
ATOM 597 C CA . ASN A 1 72 ? 15.087 4.539 -9.914 1.00 87.25 72 ASN A CA 1
ATOM 598 C C . ASN A 1 72 ? 13.698 5.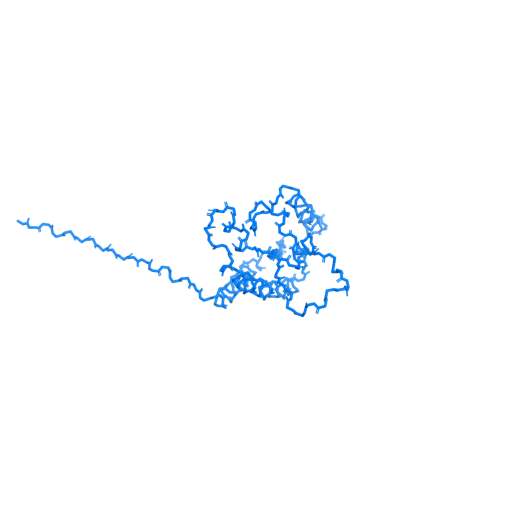023 -9.477 1.00 87.25 72 ASN A C 1
ATOM 600 O O . ASN A 1 72 ? 13.526 5.438 -8.330 1.00 87.25 72 ASN A O 1
ATOM 604 N N . GLN A 1 73 ? 12.703 4.919 -10.362 1.00 90.75 73 GLN A N 1
ATOM 605 C CA . GLN A 1 73 ? 11.322 5.271 -10.046 1.00 90.75 73 GLN A CA 1
AT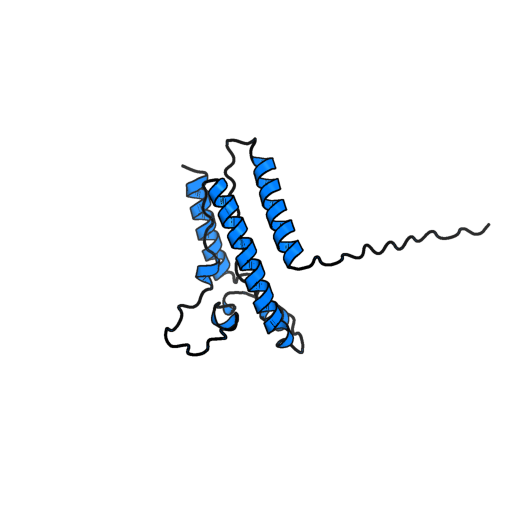OM 606 C C . GLN A 1 73 ? 10.717 4.288 -9.040 1.00 90.75 73 GLN A C 1
ATOM 608 O O . GLN A 1 73 ? 10.066 4.733 -8.104 1.00 90.75 73 GLN A O 1
ATOM 613 N N . ASP A 1 74 ? 11.011 2.988 -9.145 1.00 90.19 74 ASP A N 1
ATOM 614 C CA . ASP A 1 74 ? 10.633 1.987 -8.135 1.00 90.19 74 ASP A CA 1
ATOM 615 C C . ASP A 1 74 ? 11.194 2.343 -6.755 1.00 90.19 74 ASP A C 1
ATOM 617 O O . ASP A 1 74 ? 10.485 2.325 -5.747 1.00 90.19 74 ASP A O 1
ATOM 621 N N . SER A 1 75 ? 12.472 2.722 -6.702 1.00 87.12 75 SER A N 1
ATOM 622 C CA . SER A 1 75 ? 13.121 3.109 -5.445 1.00 87.12 75 SER A CA 1
ATOM 623 C C . SER A 1 75 ? 12.469 4.351 -4.827 1.00 87.12 75 SER A C 1
ATOM 625 O O . SER A 1 75 ? 12.234 4.390 -3.616 1.00 87.12 75 SER A O 1
ATOM 627 N N . ALA A 1 76 ? 12.126 5.344 -5.653 1.00 89.62 76 ALA A N 1
ATOM 628 C CA . ALA A 1 76 ? 11.400 6.530 -5.215 1.00 89.62 76 ALA A CA 1
ATOM 629 C C . ALA A 1 76 ? 9.976 6.182 -4.747 1.00 89.62 76 ALA A C 1
ATOM 631 O O . ALA A 1 76 ? 9.590 6.554 -3.640 1.00 89.62 76 ALA A O 1
ATOM 632 N N . LEU A 1 77 ? 9.228 5.399 -5.529 1.00 91.06 77 LEU A N 1
ATOM 633 C CA . LEU A 1 77 ? 7.875 4.948 -5.203 1.00 91.06 77 LEU A CA 1
ATOM 634 C C . LEU A 1 77 ? 7.835 4.209 -3.865 1.00 91.06 77 LEU A C 1
ATOM 636 O O . LEU A 1 77 ? 6.994 4.505 -3.023 1.00 91.06 77 LEU A O 1
ATOM 640 N N . SER A 1 78 ? 8.781 3.300 -3.621 1.00 89.75 78 SER A N 1
ATOM 641 C CA . SER A 1 78 ? 8.866 2.589 -2.345 1.00 89.75 78 SER A CA 1
ATOM 642 C C . SER A 1 78 ? 9.088 3.525 -1.158 1.00 89.75 78 SER A C 1
ATOM 644 O O . SER A 1 78 ? 8.556 3.252 -0.081 1.00 89.75 78 SER A O 1
ATOM 646 N N . ARG A 1 79 ? 9.854 4.610 -1.329 1.00 90.06 79 ARG A N 1
ATOM 647 C CA . ARG A 1 79 ? 10.042 5.630 -0.288 1.00 90.06 79 ARG A CA 1
ATOM 648 C C . ARG A 1 79 ? 8.730 6.357 0.005 1.00 90.06 79 ARG A C 1
ATOM 650 O O . ARG A 1 79 ? 8.390 6.512 1.174 1.00 90.06 79 ARG A O 1
ATOM 657 N N . TYR A 1 80 ? 7.985 6.746 -1.027 1.00 92.06 80 TYR A N 1
ATOM 658 C CA . TYR A 1 80 ? 6.701 7.432 -0.857 1.00 92.06 80 TYR A CA 1
ATOM 659 C C . TYR A 1 80 ? 5.626 6.522 -0.260 1.00 92.06 80 TYR A C 1
ATOM 661 O O . TYR A 1 80 ? 4.931 6.940 0.659 1.00 92.06 80 TYR A O 1
ATOM 669 N N . ILE A 1 81 ? 5.540 5.258 -0.690 1.00 92.50 81 ILE A N 1
ATOM 670 C CA . ILE A 1 81 ? 4.648 4.258 -0.078 1.00 92.50 81 ILE A CA 1
ATOM 671 C C . ILE A 1 81 ? 5.005 4.060 1.398 1.00 92.50 81 ILE A C 1
ATOM 673 O O . ILE A 1 81 ? 4.119 4.013 2.246 1.00 92.50 81 ILE A O 1
ATOM 677 N N . TYR A 1 82 ? 6.298 3.981 1.731 1.00 91.31 82 TYR A N 1
ATOM 678 C CA . TYR A 1 82 ? 6.732 3.884 3.122 1.00 91.31 82 TYR A CA 1
ATOM 679 C C . TYR A 1 82 ? 6.285 5.100 3.943 1.00 91.31 82 TYR A C 1
ATOM 681 O O . TYR A 1 82 ? 5.712 4.919 5.014 1.00 91.31 82 TYR A O 1
ATOM 689 N N . GLN A 1 83 ? 6.501 6.319 3.439 1.00 93.50 83 GLN A N 1
ATOM 690 C CA . GLN A 1 83 ? 6.070 7.555 4.103 1.00 93.50 83 GLN A CA 1
ATOM 691 C C . GLN A 1 83 ? 4.547 7.607 4.281 1.00 93.50 83 GLN A C 1
ATOM 693 O O . GLN A 1 83 ? 4.070 7.852 5.386 1.00 93.50 83 GLN A O 1
ATOM 698 N N . LEU A 1 84 ? 3.785 7.291 3.231 1.00 94.25 84 LEU A N 1
ATOM 699 C CA . LEU A 1 84 ? 2.327 7.234 3.283 1.00 94.25 84 LEU A CA 1
ATOM 700 C C . LEU A 1 84 ? 1.839 6.220 4.325 1.00 94.25 84 LEU A C 1
ATOM 702 O O . LEU A 1 84 ? 0.957 6.530 5.119 1.00 94.25 84 LEU A O 1
ATOM 706 N N . ASN A 1 85 ? 2.443 5.031 4.373 1.00 94.06 85 ASN A N 1
ATOM 707 C CA . ASN A 1 85 ? 2.082 4.005 5.350 1.00 94.06 85 ASN A CA 1
ATOM 708 C C . ASN A 1 85 ? 2.437 4.403 6.787 1.00 94.06 85 ASN A C 1
ATOM 710 O O . ASN A 1 85 ? 1.712 4.020 7.700 1.00 94.06 85 ASN A O 1
ATOM 714 N N . GLN A 1 86 ? 3.510 5.170 7.016 1.00 94.25 86 GLN A N 1
ATOM 715 C CA . GLN A 1 86 ? 3.770 5.738 8.345 1.00 94.25 86 GLN A CA 1
ATOM 716 C C . GLN A 1 86 ? 2.648 6.696 8.756 1.00 94.25 86 GLN A C 1
ATOM 718 O O . GLN A 1 86 ? 2.109 6.560 9.850 1.00 94.25 86 GLN A O 1
ATOM 723 N N . ASN A 1 87 ? 2.220 7.578 7.851 1.00 95.56 87 ASN A N 1
ATOM 724 C CA . ASN A 1 87 ? 1.123 8.506 8.121 1.00 95.56 87 ASN A CA 1
ATOM 725 C C . ASN A 1 87 ? -0.205 7.770 8.368 1.00 95.56 87 ASN A C 1
ATOM 727 O O . ASN A 1 87 ? -0.916 8.091 9.317 1.00 95.56 87 ASN A O 1
ATOM 731 N N . ILE A 1 88 ? -0.512 6.741 7.570 1.00 95.75 88 ILE A N 1
ATOM 732 C CA . ILE A 1 88 ? -1.679 5.867 7.774 1.00 95.75 88 ILE A CA 1
ATOM 733 C C . ILE A 1 88 ? -1.633 5.208 9.156 1.00 95.75 88 ILE A C 1
ATOM 735 O O . ILE A 1 88 ? -2.646 5.184 9.851 1.00 95.75 88 ILE A O 1
ATOM 739 N N . ARG A 1 89 ? -0.474 4.689 9.586 1.00 95.31 89 ARG A N 1
ATOM 740 C CA . ARG A 1 89 ? -0.322 4.087 10.921 1.00 95.31 89 ARG A CA 1
ATOM 741 C C . ARG A 1 89 ? -0.572 5.096 12.027 1.00 95.31 89 ARG A C 1
ATOM 743 O O . ARG A 1 89 ? -1.283 4.758 12.963 1.00 95.31 89 ARG A O 1
ATOM 750 N N . THR A 1 90 ? -0.034 6.308 11.912 1.00 96.19 90 THR A N 1
ATOM 751 C CA . THR A 1 90 ? -0.284 7.378 12.883 1.00 96.19 90 THR A CA 1
ATOM 752 C C . THR A 1 90 ? -1.775 7.695 12.980 1.00 96.19 90 THR A C 1
ATOM 754 O O . THR A 1 90 ? -2.319 7.699 14.077 1.00 96.19 90 THR A O 1
ATOM 757 N N . ILE A 1 91 ? -2.469 7.854 11.848 1.00 96.69 91 ILE A N 1
ATOM 758 C CA . ILE A 1 91 ? -3.917 8.118 11.840 1.00 96.69 91 ILE A CA 1
ATOM 759 C C . ILE A 1 91 ? -4.697 6.939 12.441 1.00 96.69 91 ILE A C 1
ATOM 761 O O . ILE A 1 91 ? -5.576 7.134 13.271 1.00 96.69 91 ILE A O 1
ATOM 765 N N . ASN A 1 92 ? -4.365 5.701 12.077 1.00 95.75 92 ASN A N 1
ATOM 766 C CA . ASN A 1 92 ? -5.007 4.518 12.651 1.00 95.75 92 ASN A CA 1
ATOM 767 C C . ASN A 1 92 ? -4.774 4.407 14.168 1.00 95.75 92 ASN A C 1
ATOM 769 O O . ASN A 1 92 ? -5.694 4.046 14.894 1.00 95.75 92 ASN A O 1
ATOM 773 N N . GLN A 1 93 ? -3.582 4.759 14.660 1.00 95.38 93 GLN A N 1
ATOM 774 C CA . GLN A 1 93 ? -3.290 4.813 16.096 1.00 95.38 93 GLN A CA 1
ATOM 775 C C . GLN A 1 93 ? -4.135 5.871 16.810 1.00 95.38 93 GLN A C 1
ATOM 777 O O . GLN A 1 93 ? -4.680 5.581 17.871 1.00 95.38 93 GLN A O 1
ATOM 782 N N . GLU A 1 94 ? -4.289 7.062 16.222 1.00 94.62 94 GLU A N 1
ATOM 783 C CA . GLU A 1 94 ? -5.196 8.107 16.726 1.00 94.62 94 GLU A CA 1
ATOM 784 C C . GLU A 1 94 ? -6.655 7.609 16.786 1.00 94.62 94 GLU A C 1
ATOM 786 O O . GLU A 1 94 ? -7.398 7.973 17.695 1.00 94.62 94 GLU A O 1
ATOM 791 N N . LEU A 1 95 ? -7.052 6.732 15.856 1.00 92.56 95 LEU A N 1
ATOM 792 C CA . LEU A 1 95 ? -8.365 6.076 15.811 1.00 92.56 95 LEU A CA 1
ATOM 793 C C . LEU A 1 95 ? -8.467 4.814 16.695 1.00 92.56 95 LEU A C 1
ATOM 795 O O . LEU A 1 95 ? -9.534 4.207 16.765 1.00 92.56 95 LEU A O 1
ATOM 799 N N . GLY A 1 96 ? -7.383 4.397 17.359 1.00 91.56 96 GLY A N 1
ATOM 800 C CA . GLY A 1 96 ? -7.354 3.201 18.208 1.00 91.56 96 GLY A CA 1
ATOM 801 C C . GLY A 1 96 ? -7.424 1.866 17.452 1.00 91.56 96 GLY A C 1
ATOM 802 O O . GLY A 1 96 ? -7.818 0.858 18.037 1.00 91.56 96 GLY A O 1
ATOM 803 N N . VAL A 1 97 ? -7.053 1.836 16.169 1.00 92.44 97 VAL A N 1
ATOM 804 C CA . VAL A 1 97 ? -7.123 0.651 15.292 1.00 92.44 97 VAL A CA 1
ATOM 805 C C . VAL A 1 97 ? -5.763 0.301 14.681 1.00 92.44 97 VAL A C 1
ATOM 807 O O . VAL A 1 97 ? -4.817 1.091 14.698 1.00 92.44 97 VAL A O 1
ATOM 810 N N . VAL A 1 98 ? -5.646 -0.902 14.108 1.00 91.56 98 VAL A N 1
ATOM 811 C CA . VAL A 1 98 ? -4.412 -1.386 13.468 1.00 91.56 98 VAL A CA 1
ATOM 812 C C . VAL A 1 98 ? -4.716 -1.972 12.089 1.00 91.56 98 VAL A C 1
ATOM 814 O O . VAL A 1 98 ? -5.511 -2.897 11.952 1.00 91.56 98 VAL A O 1
ATOM 817 N N . SER A 1 99 ? -4.028 -1.474 11.057 1.00 89.38 99 SER A N 1
ATOM 818 C CA . SER A 1 99 ? -4.117 -2.024 9.698 1.00 89.38 99 SER A CA 1
ATOM 819 C C . SER A 1 99 ? -3.404 -3.378 9.585 1.00 89.38 99 SER A C 1
ATOM 821 O O . SER A 1 99 ? -2.324 -3.555 10.156 1.00 89.38 99 SER A O 1
ATOM 823 N N . PRO A 1 100 ? -3.903 -4.317 8.760 1.00 89.25 100 PRO A N 1
ATOM 824 C CA . PRO A 1 100 ? -3.126 -5.485 8.372 1.00 89.25 100 PRO A CA 1
ATOM 825 C C . PRO A 1 100 ? -1.860 -5.071 7.603 1.00 89.25 100 PRO A C 1
ATOM 827 O O . PRO A 1 100 ? -1.895 -4.201 6.732 1.00 89.25 100 PRO A O 1
ATOM 830 N N . SER A 1 101 ? -0.737 -5.736 7.884 1.00 83.62 101 SER A N 1
ATOM 831 C CA . SER A 1 101 ? 0.532 -5.510 7.180 1.00 83.62 101 SER A CA 1
ATOM 832 C C . SER A 1 101 ? 0.616 -6.351 5.902 1.00 83.62 101 SER A C 1
ATOM 834 O O . SER A 1 101 ? 1.134 -7.470 5.910 1.00 83.62 101 SER A O 1
ATOM 836 N N . LEU A 1 102 ? 0.096 -5.819 4.792 1.00 88.38 102 LEU A N 1
ATOM 837 C CA . LEU A 1 102 ? 0.077 -6.508 3.489 1.00 88.38 102 LEU A CA 1
ATOM 838 C C . LEU A 1 102 ? 1.474 -6.635 2.856 1.00 88.38 102 LEU A C 1
ATOM 840 O O . LEU A 1 102 ? 1.768 -7.602 2.158 1.00 88.38 102 LEU A O 1
ATOM 844 N N . SER A 1 103 ? 2.367 -5.686 3.146 1.00 85.50 103 SER A N 1
ATOM 845 C CA . SER A 1 103 ? 3.745 -5.665 2.635 1.00 85.50 103 SER A CA 1
ATOM 846 C C . SER A 1 103 ? 4.604 -6.839 3.120 1.00 85.50 103 SER A C 1
ATOM 848 O O . SER A 1 103 ? 5.558 -7.217 2.440 1.00 85.50 103 SER A O 1
ATOM 850 N N . VAL A 1 104 ? 4.259 -7.443 4.263 1.00 85.81 104 VAL A N 1
ATOM 851 C CA . VAL A 1 104 ? 4.967 -8.608 4.817 1.00 85.81 104 VAL A CA 1
ATOM 852 C C . VAL A 1 104 ? 4.804 -9.828 3.914 1.00 85.81 104 VAL A C 1
ATOM 854 O O . VAL A 1 104 ? 5.772 -10.556 3.714 1.00 85.81 104 VAL A O 1
ATOM 857 N N . ASP A 1 105 ? 3.633 -10.003 3.297 1.00 85.44 105 ASP A N 1
ATOM 858 C CA . ASP A 1 105 ? 3.360 -11.140 2.400 1.00 85.44 105 ASP A CA 1
ATOM 859 C C . ASP A 1 105 ? 4.193 -11.093 1.115 1.00 85.44 105 ASP A C 1
ATOM 861 O O . ASP A 1 105 ? 4.371 -12.101 0.437 1.00 85.44 105 ASP A O 1
ATOM 865 N N . LEU A 1 106 ? 4.708 -9.910 0.786 1.00 84.81 106 LEU A N 1
ATOM 866 C CA . LEU A 1 106 ? 5.570 -9.683 -0.364 1.00 84.81 106 LEU A CA 1
ATOM 867 C C . LEU A 1 106 ? 7.046 -9.690 0.016 1.00 84.81 106 LEU A C 1
ATOM 869 O O . LEU A 1 106 ? 7.889 -9.818 -0.862 1.00 84.81 106 LEU A O 1
ATOM 873 N N . SER A 1 107 ? 7.388 -9.510 1.290 1.00 83.56 107 SER A N 1
ATOM 874 C CA . SER A 1 107 ? 8.783 -9.406 1.707 1.00 83.56 107 SER A CA 1
ATOM 875 C C . SER A 1 107 ? 9.505 -10.747 1.580 1.00 83.56 107 SER A C 1
ATOM 877 O O . SER A 1 107 ? 9.014 -11.781 2.030 1.00 83.56 107 SER A O 1
ATOM 879 N N . HIS A 1 108 ? 10.698 -10.746 0.986 1.00 71.88 108 HIS A N 1
ATOM 880 C CA . HIS A 1 108 ? 11.559 -11.924 1.044 1.00 71.88 108 HIS A CA 1
ATOM 881 C C . HIS A 1 108 ? 12.085 -12.105 2.475 1.00 71.88 108 HIS A C 1
ATOM 883 O O . HIS A 1 108 ? 12.549 -11.143 3.096 1.00 71.88 108 HIS A O 1
ATOM 889 N N . CYS A 1 109 ? 12.105 -13.344 2.986 1.00 54.34 109 CYS A N 1
ATOM 890 C CA . CYS A 1 109 ? 12.955 -13.679 4.128 1.00 54.34 109 CYS A CA 1
ATOM 891 C C . CYS A 1 109 ? 14.395 -13.336 3.737 1.00 54.34 109 CYS A C 1
ATOM 893 O O . CYS A 1 109 ? 14.980 -13.982 2.868 1.00 54.34 109 CYS A O 1
ATOM 895 N N . GLN A 1 110 ? 14.953 -12.276 4.325 1.00 52.31 110 GLN A N 1
ATOM 896 C CA . GLN A 1 110 ? 16.296 -11.834 3.981 1.00 52.31 110 GLN A CA 1
ATOM 897 C C . GLN A 1 110 ? 17.280 -12.978 4.237 1.00 52.31 110 GLN A C 1
ATOM 899 O O . GLN A 1 110 ? 17.490 -13.379 5.382 1.00 52.31 110 GLN A O 1
ATOM 904 N N . SER A 1 111 ? 17.932 -13.471 3.182 1.00 44.56 111 SER A N 1
ATOM 905 C CA . SER A 1 111 ? 19.170 -14.218 3.365 1.00 44.56 111 SER A CA 1
ATOM 906 C C . SER A 1 111 ? 20.148 -13.287 4.081 1.00 44.56 111 SER A C 1
ATOM 908 O O . SER A 1 111 ? 20.490 -12.215 3.567 1.00 44.56 111 SER A O 1
ATOM 910 N N . LYS A 1 112 ? 20.587 -13.682 5.283 1.00 50.44 112 LYS A N 1
ATOM 911 C CA . LYS A 1 112 ? 21.550 -12.942 6.120 1.00 50.44 112 LYS A CA 1
ATOM 912 C C . LYS A 1 112 ? 22.895 -12.676 5.410 1.00 50.44 112 LYS A C 1
ATOM 914 O O . LYS A 1 112 ? 23.722 -11.946 5.940 1.00 50.44 112 LYS A O 1
ATOM 919 N N . ASN A 1 113 ? 23.092 -13.204 4.197 1.00 45.53 113 ASN A N 1
ATOM 920 C CA . ASN A 1 113 ? 24.353 -13.187 3.455 1.00 45.53 113 ASN A CA 1
ATOM 921 C C . ASN A 1 113 ? 24.440 -12.138 2.327 1.00 45.53 113 ASN A C 1
ATOM 923 O O . ASN A 1 113 ? 25.434 -12.112 1.602 1.00 45.53 113 ASN A O 1
ATOM 927 N N . SER A 1 114 ? 23.450 -11.256 2.148 1.00 47.59 114 SER A N 1
ATOM 928 C CA . SER A 1 114 ? 23.527 -10.214 1.108 1.00 47.59 114 SER A CA 1
ATOM 929 C C . SER A 1 114 ? 24.515 -9.100 1.490 1.00 47.59 114 SER A C 1
ATOM 931 O O . SER A 1 114 ? 24.131 -8.112 2.117 1.00 47.59 114 SER A O 1
ATOM 933 N N . LYS A 1 115 ? 25.775 -9.231 1.055 1.00 51.78 115 LYS A N 1
ATOM 934 C CA . LYS A 1 115 ? 26.867 -8.250 1.239 1.00 51.78 115 LYS A CA 1
ATOM 935 C C . LYS A 1 115 ? 26.699 -6.935 0.452 1.00 51.78 115 LYS A C 1
ATOM 937 O O . LYS A 1 115 ? 27.475 -6.006 0.657 1.00 51.78 115 LYS A O 1
ATOM 942 N N . ASN A 1 116 ? 25.683 -6.811 -0.405 1.00 50.03 116 ASN A N 1
ATOM 943 C CA . ASN A 1 116 ? 25.428 -5.583 -1.163 1.00 50.03 116 ASN A CA 1
ATOM 944 C C . ASN A 1 116 ? 24.562 -4.599 -0.361 1.00 50.03 116 ASN A C 1
ATOM 946 O O . ASN A 1 116 ? 23.372 -4.826 -0.137 1.00 50.03 116 ASN A O 1
ATOM 950 N N . ARG A 1 117 ? 25.173 -3.480 0.057 1.00 47.16 117 ARG A N 1
ATOM 951 C CA . ARG A 1 117 ? 24.522 -2.362 0.774 1.00 47.16 117 ARG A CA 1
ATOM 952 C C . ARG A 1 117 ? 23.505 -1.587 -0.081 1.00 47.16 117 ARG A C 1
ATOM 954 O O . ARG A 1 117 ? 22.675 -0.878 0.477 1.00 47.16 117 ARG A O 1
ATOM 961 N N . HIS A 1 118 ? 23.514 -1.766 -1.403 1.00 45.88 118 HIS A N 1
ATOM 962 C CA . HIS A 1 118 ? 22.553 -1.168 -2.335 1.00 45.88 118 HIS A CA 1
ATOM 963 C C . HIS A 1 118 ? 21.485 -2.196 -2.737 1.00 45.88 118 HIS A C 1
ATOM 965 O O . HIS A 1 118 ? 21.505 -2.720 -3.846 1.00 45.88 118 HIS A O 1
ATOM 971 N N . LYS A 1 119 ? 20.578 -2.537 -1.813 1.00 54.69 119 LYS A N 1
ATOM 972 C CA . LYS A 1 119 ? 19.476 -3.475 -2.098 1.00 54.69 119 LYS A CA 1
ATOM 973 C C . LYS A 1 119 ? 18.449 -2.801 -3.008 1.00 54.69 119 LYS A C 1
ATOM 975 O O . LYS A 1 119 ? 17.807 -1.838 -2.576 1.00 54.69 119 LYS A O 1
ATOM 980 N N . ARG A 1 120 ? 18.288 -3.307 -4.234 1.00 61.03 120 ARG A N 1
ATOM 981 C CA . ARG A 1 120 ? 17.235 -2.866 -5.160 1.00 61.03 120 ARG A CA 1
ATOM 982 C C . ARG A 1 120 ? 15.873 -3.240 -4.571 1.00 61.03 120 ARG A C 1
ATOM 984 O O . ARG A 1 120 ? 15.774 -4.155 -3.755 1.00 61.03 120 ARG A O 1
ATOM 991 N N . LEU A 1 121 ? 14.809 -2.540 -4.963 1.00 65.56 121 LEU A N 1
ATOM 992 C CA . LEU A 1 121 ? 13.458 -2.839 -4.471 1.00 65.56 121 LEU A CA 1
ATOM 993 C C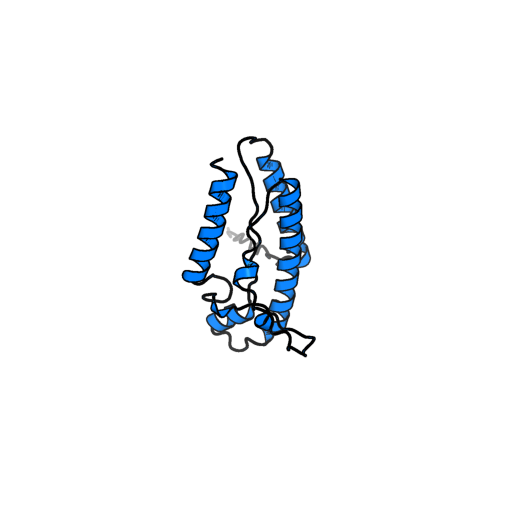 . LEU A 1 121 ? 13.038 -4.286 -4.780 1.00 65.56 121 LEU A C 1
ATOM 995 O O . LEU A 1 121 ? 12.467 -4.956 -3.922 1.00 65.56 121 LEU A O 1
ATOM 999 N N . ALA A 1 122 ? 13.399 -4.775 -5.969 1.00 59.84 122 ALA A N 1
ATOM 1000 C CA . ALA A 1 122 ? 13.182 -6.156 -6.393 1.00 59.84 122 ALA A CA 1
ATOM 1001 C C . ALA A 1 122 ? 13.876 -7.192 -5.487 1.00 59.84 122 ALA A C 1
ATOM 1003 O O . ALA A 1 122 ? 13.394 -8.308 -5.366 1.00 59.84 122 ALA A O 1
ATOM 1004 N N . ASP A 1 123 ? 14.955 -6.819 -4.789 1.00 65.81 123 ASP A N 1
ATOM 1005 C CA . ASP A 1 123 ? 15.640 -7.718 -3.850 1.00 65.81 123 ASP A CA 1
ATOM 1006 C C . ASP A 1 123 ? 14.907 -7.807 -2.498 1.00 65.81 123 ASP A C 1
ATOM 1008 O O . ASP A 1 123 ? 15.198 -8.675 -1.673 1.00 65.81 123 ASP A O 1
ATOM 1012 N N . LYS A 1 124 ? 13.987 -6.871 -2.227 1.00 74.19 124 LYS A N 1
ATOM 1013 C CA . LYS A 1 124 ? 13.226 -6.793 -0.972 1.00 74.19 124 LYS A CA 1
ATOM 1014 C C . LYS A 1 124 ? 11.851 -7.438 -1.086 1.00 74.19 124 LYS A C 1
ATOM 1016 O O . LYS A 1 124 ? 11.382 -7.994 -0.092 1.00 74.19 124 LYS A O 1
ATOM 1021 N N . TYR A 1 125 ? 11.228 -7.366 -2.263 1.00 83.88 125 TYR A N 1
ATOM 1022 C CA . TYR A 1 125 ? 9.851 -7.801 -2.472 1.00 83.88 125 TYR A CA 1
ATOM 1023 C C . TYR A 1 125 ? 9.702 -8.761 -3.650 1.00 83.88 125 TYR A C 1
ATOM 1025 O O . TYR A 1 125 ? 10.205 -8.514 -4.745 1.00 83.88 125 TYR A O 1
ATOM 1033 N N . ASN A 1 126 ? 8.915 -9.811 -3.432 1.00 85.81 126 ASN A N 1
ATOM 1034 C CA . ASN A 1 126 ? 8.560 -10.787 -4.441 1.00 85.81 126 ASN A CA 1
ATOM 1035 C C . ASN A 1 126 ? 7.435 -10.270 -5.350 1.00 85.81 126 ASN A C 1
ATOM 1037 O O . ASN A 1 126 ? 6.264 -10.617 -5.179 1.00 85.81 126 ASN A O 1
ATOM 1041 N N . PHE A 1 127 ? 7.786 -9.472 -6.358 1.00 88.12 127 PHE A N 1
ATOM 1042 C CA . PHE A 1 127 ? 6.802 -8.961 -7.318 1.00 88.12 127 PHE A CA 1
ATOM 1043 C C . PHE A 1 127 ? 6.219 -10.028 -8.260 1.00 88.12 127 PHE A C 1
ATOM 1045 O O . PHE A 1 127 ? 5.280 -9.731 -8.989 1.00 88.12 127 PHE A O 1
ATOM 1052 N N . THR A 1 128 ? 6.706 -11.274 -8.232 1.00 86.44 128 THR A N 1
ATOM 1053 C CA . THR A 1 128 ? 6.108 -12.373 -9.019 1.00 86.44 128 THR A CA 1
ATOM 1054 C C . THR A 1 128 ? 4.719 -12.778 -8.525 1.00 86.44 128 THR A C 1
ATOM 1056 O O . THR A 1 128 ? 3.953 -13.370 -9.275 1.00 86.44 128 THR A O 1
ATOM 1059 N N . LEU A 1 129 ? 4.374 -12.414 -7.284 1.00 88.31 129 LEU A N 1
ATOM 1060 C CA . LEU A 1 129 ? 3.034 -12.586 -6.716 1.00 88.31 129 LEU A CA 1
ATOM 1061 C C . LEU A 1 129 ? 2.030 -11.535 -7.223 1.00 88.31 129 LEU A C 1
ATOM 1063 O O . LEU A 1 129 ? 0.866 -11.547 -6.825 1.00 88.31 129 LEU A O 1
ATOM 1067 N N . TYR A 1 130 ? 2.476 -10.613 -8.078 1.00 92.12 130 TYR A N 1
ATOM 1068 C CA . TYR A 1 130 ? 1.621 -9.689 -8.806 1.00 92.12 130 TYR A CA 1
ATOM 1069 C C . TYR A 1 130 ? 1.415 -10.162 -10.243 1.00 92.12 130 TYR A C 1
ATOM 1071 O O . TYR A 1 130 ? 2.327 -10.674 -10.892 1.00 92.12 130 TYR A O 1
ATOM 1079 N N . LYS A 1 131 ? 0.236 -9.866 -10.789 1.00 92.62 131 LYS A N 1
ATOM 1080 C CA . LYS A 1 131 ? -0.060 -10.039 -12.214 1.00 92.62 131 LYS A CA 1
ATOM 1081 C C . LYS A 1 131 ? 0.832 -9.152 -13.084 1.00 92.62 131 LYS A C 1
ATOM 1083 O O . LYS A 1 131 ? 1.264 -9.569 -14.161 1.00 92.62 131 LYS A O 1
ATOM 1088 N N . ASP A 1 132 ? 1.080 -7.927 -12.627 1.00 91.44 132 ASP A N 1
ATOM 1089 C CA . ASP A 1 132 ? 1.710 -6.863 -13.411 1.00 91.44 132 ASP A CA 1
ATOM 1090 C C . ASP A 1 132 ? 2.514 -5.853 -12.586 1.00 91.44 132 ASP A C 1
ATOM 1092 O O . ASP A 1 132 ? 2.745 -4.737 -13.025 1.00 91.44 132 ASP A O 1
ATOM 1096 N N . GLY A 1 133 ? 2.945 -6.216 -11.381 1.00 89.81 133 GLY A N 1
ATOM 1097 C CA . GLY A 1 133 ? 3.664 -5.300 -10.491 1.00 89.81 133 GLY A CA 1
ATOM 1098 C C . GLY A 1 133 ? 2.787 -4.287 -9.746 1.00 89.81 133 GLY A C 1
ATOM 1099 O O . GLY A 1 133 ? 3.320 -3.574 -8.895 1.00 89.81 133 GLY A O 1
ATOM 1100 N N . VAL A 1 134 ? 1.474 -4.239 -10.013 1.00 93.50 134 VAL A N 1
ATOM 1101 C CA . VAL A 1 134 ? 0.510 -3.376 -9.301 1.00 93.50 134 VAL A CA 1
ATOM 1102 C C . VAL A 1 134 ? -0.677 -4.174 -8.764 1.00 93.50 134 VAL A C 1
ATOM 1104 O O . VAL A 1 134 ? -1.069 -3.996 -7.614 1.00 93.50 134 VAL A O 1
ATOM 1107 N N . HIS A 1 135 ? -1.233 -5.091 -9.554 1.00 93.56 135 HIS A N 1
ATOM 1108 C CA . HIS A 1 135 ? -2.393 -5.895 -9.164 1.00 93.56 135 HIS A CA 1
ATOM 1109 C C . HIS A 1 135 ? -1.977 -7.264 -8.612 1.00 93.56 135 HIS A C 1
ATOM 1111 O O . HIS A 1 135 ? -1.232 -7.981 -9.294 1.00 93.56 135 HIS A O 1
ATOM 1117 N N . PRO A 1 136 ? -2.414 -7.648 -7.398 1.00 93.56 136 PRO A N 1
ATOM 1118 C CA . PRO A 1 136 ? -2.058 -8.942 -6.828 1.00 93.56 136 PRO A CA 1
ATOM 1119 C C . PRO A 1 136 ? -2.583 -10.080 -7.713 1.00 93.56 136 PRO A C 1
ATOM 1121 O O . PRO A 1 136 ? -3.673 -9.990 -8.282 1.00 93.56 136 PRO A O 1
ATOM 1124 N N . ASP A 1 137 ? -1.815 -11.161 -7.820 1.00 93.69 137 ASP A N 1
ATOM 1125 C CA . ASP A 1 137 ? -2.303 -12.420 -8.386 1.00 93.69 137 ASP A CA 1
ATOM 1126 C C . ASP A 1 137 ? -3.492 -12.950 -7.549 1.00 93.69 137 ASP A C 1
ATOM 1128 O O . ASP A 1 137 ? -3.533 -12.687 -6.338 1.00 93.69 137 ASP A O 1
ATOM 1132 N N . PRO A 1 138 ? -4.462 -13.691 -8.133 1.00 94.88 138 PRO A N 1
ATOM 1133 C CA . PRO A 1 138 ? -5.580 -14.274 -7.393 1.00 94.88 138 PRO A CA 1
ATOM 1134 C C . PRO A 1 138 ? -5.215 -14.930 -6.056 1.00 94.88 138 PRO A C 1
ATOM 1136 O O . PRO A 1 138 ? -5.954 -14.760 -5.085 1.00 94.88 138 PRO A O 1
ATOM 1139 N N . LEU A 1 139 ? -4.081 -15.634 -5.964 1.00 92.31 139 LEU A N 1
ATOM 1140 C CA . LEU A 1 139 ? -3.673 -16.261 -4.704 1.00 92.31 139 LEU A CA 1
ATOM 1141 C C . LEU A 1 139 ? -3.304 -15.222 -3.632 1.00 92.31 139 LEU A C 1
ATOM 1143 O O . LEU A 1 139 ? -3.766 -15.314 -2.493 1.00 92.31 139 LEU A O 1
ATOM 1147 N N . LEU A 1 140 ? -2.510 -14.210 -3.994 1.00 92.69 140 LEU A N 1
ATOM 1148 C CA . LEU A 1 140 ? -2.133 -13.122 -3.088 1.00 92.69 140 LEU A CA 1
ATOM 1149 C C . LEU A 1 140 ? -3.364 -12.302 -2.674 1.00 92.69 140 LEU A C 1
ATOM 1151 O O . LEU A 1 140 ? -3.538 -11.993 -1.494 1.00 92.69 140 LEU A O 1
ATOM 1155 N N . ALA A 1 141 ? -4.260 -12.022 -3.623 1.00 94.56 141 ALA A N 1
ATOM 1156 C CA . ALA A 1 141 ? -5.517 -11.332 -3.360 1.00 94.56 141 ALA A CA 1
ATOM 1157 C C . ALA A 1 141 ? -6.373 -12.095 -2.337 1.00 94.56 141 ALA A C 1
ATOM 1159 O O . ALA A 1 141 ? -6.876 -11.498 -1.386 1.00 94.56 141 ALA A O 1
ATOM 1160 N N . GLN A 1 142 ? -6.491 -13.423 -2.466 1.00 95.44 142 GLN A N 1
ATOM 1161 C CA . GLN A 1 142 ? -7.205 -14.247 -1.485 1.00 95.44 142 GLN A CA 1
ATOM 1162 C C . GLN A 1 142 ? -6.582 -14.165 -0.087 1.00 95.44 142 GLN A C 1
ATOM 1164 O O . GLN A 1 142 ? -7.312 -14.069 0.903 1.00 95.44 142 GLN A O 1
ATOM 1169 N N . VAL A 1 143 ? -5.249 -14.183 0.017 1.00 94.19 143 VAL A N 1
ATOM 1170 C CA . VAL A 1 143 ? -4.544 -14.038 1.301 1.00 94.19 143 VAL A CA 1
ATOM 1171 C C . VAL A 1 143 ? -4.860 -12.686 1.943 1.00 94.19 143 VAL A C 1
ATOM 1173 O O . VAL A 1 143 ? -5.237 -12.636 3.117 1.00 94.19 143 VAL A O 1
ATOM 1176 N N . TRP A 1 144 ? -4.776 -11.595 1.182 1.00 95.25 144 TRP A N 1
ATOM 1177 C CA . TRP A 1 144 ? -5.087 -10.254 1.679 1.00 95.25 144 TRP A CA 1
ATOM 1178 C C . TRP A 1 144 ? -6.553 -10.101 2.079 1.00 95.25 144 TRP A C 1
ATOM 1180 O O . TRP A 1 144 ? -6.838 -9.599 3.167 1.00 95.25 144 TRP A O 1
ATOM 1190 N N . MET A 1 145 ? -7.485 -10.626 1.282 1.00 95.19 145 MET A N 1
ATOM 1191 C CA . MET A 1 145 ? -8.912 -10.613 1.616 1.00 95.19 145 MET A CA 1
ATOM 1192 C C . MET A 1 145 ? -9.217 -11.397 2.894 1.00 95.19 145 MET A C 1
ATOM 1194 O O . MET A 1 145 ? -10.039 -10.961 3.698 1.00 95.19 145 MET A O 1
ATOM 1198 N N . ARG A 1 146 ? -8.530 -12.519 3.147 1.00 94.56 146 ARG A N 1
ATOM 1199 C CA . ARG A 1 146 ? -8.666 -13.250 4.419 1.00 94.56 146 ARG A CA 1
ATOM 1200 C C . ARG A 1 146 ? -8.193 -12.419 5.612 1.00 94.56 146 ARG A C 1
ATOM 1202 O O . ARG A 1 146 ? -8.846 -12.456 6.656 1.00 94.56 146 ARG A O 1
ATOM 1209 N N . LYS A 1 147 ? -7.095 -11.667 5.472 1.00 93.56 147 LYS A N 1
ATOM 1210 C CA . LYS A 1 147 ? -6.593 -10.765 6.525 1.00 93.56 147 LYS A CA 1
ATOM 1211 C C . LYS A 1 147 ? -7.567 -9.624 6.804 1.00 93.56 147 LYS A C 1
ATOM 1213 O O . LYS A 1 147 ? -7.914 -9.409 7.961 1.00 93.56 147 LYS A O 1
ATOM 1218 N N . ILE A 1 148 ? -8.050 -8.958 5.756 1.00 93.19 148 ILE A N 1
ATOM 1219 C CA . ILE A 1 148 ? -9.042 -7.880 5.869 1.00 93.19 148 ILE A CA 1
ATOM 1220 C C . ILE A 1 148 ? -10.331 -8.417 6.496 1.00 93.19 148 ILE A C 1
ATOM 1222 O O . ILE A 1 148 ? -10.825 -7.855 7.465 1.00 93.19 148 ILE A O 1
ATOM 1226 N N . GLY A 1 149 ? -10.831 -9.564 6.031 1.00 93.31 149 GLY A N 1
ATOM 1227 C CA . GLY A 1 149 ? -12.030 -10.185 6.593 1.00 93.31 149 GLY A CA 1
ATOM 1228 C C . GLY A 1 149 ? -11.873 -10.599 8.060 1.00 93.31 149 GLY A C 1
ATOM 1229 O O . GLY A 1 149 ? -12.844 -10.560 8.810 1.00 93.31 149 GLY A O 1
ATOM 1230 N N . LYS A 1 150 ? -10.664 -10.980 8.499 1.00 91.56 150 LYS A N 1
ATOM 1231 C CA . LYS A 1 150 ? -10.384 -11.222 9.922 1.00 91.56 150 LYS A CA 1
ATOM 1232 C C . LYS A 1 150 ? -10.474 -9.925 10.727 1.00 91.56 150 LYS A C 1
ATOM 1234 O O . LYS A 1 150 ? -11.135 -9.943 11.757 1.00 91.56 150 LYS A O 1
ATOM 1239 N N . LEU A 1 151 ? -9.869 -8.837 10.244 1.00 90.06 151 LEU A N 1
ATOM 1240 C CA . LEU A 1 151 ? -9.960 -7.523 10.885 1.00 90.06 151 LEU A CA 1
ATOM 1241 C C . LEU A 1 151 ? -11.420 -7.059 10.985 1.00 90.06 151 LEU A C 1
ATOM 1243 O O . LEU A 1 151 ? -11.883 -6.764 12.074 1.00 90.06 151 LEU A O 1
ATOM 1247 N N . MET A 1 152 ? -12.179 -7.110 9.886 1.00 90.69 152 MET A N 1
ATOM 1248 C CA . MET A 1 152 ? -13.596 -6.721 9.875 1.00 90.69 152 MET A CA 1
ATOM 1249 C C . MET A 1 152 ? -14.437 -7.508 10.885 1.00 90.69 152 MET A C 1
ATOM 1251 O O . MET A 1 152 ? -15.332 -6.946 11.506 1.00 90.69 152 MET A O 1
ATOM 1255 N N . ARG A 1 153 ? -14.169 -8.810 11.056 1.00 90.44 153 ARG A N 1
ATOM 1256 C CA . ARG A 1 153 ? -14.856 -9.618 12.074 1.00 90.44 153 ARG A CA 1
ATOM 1257 C C . ARG A 1 153 ? -14.533 -9.150 13.489 1.00 90.44 153 ARG A C 1
ATOM 1259 O O . ARG A 1 153 ? -15.449 -9.037 14.292 1.00 90.44 153 ARG A O 1
ATOM 1266 N N . THR A 1 154 ? -13.261 -8.878 13.768 1.00 87.12 154 THR A N 1
ATOM 1267 C CA . THR A 1 154 ? -12.819 -8.367 15.070 1.00 87.12 154 THR A CA 1
ATOM 1268 C C . THR A 1 154 ? -13.347 -6.964 15.346 1.00 87.12 154 THR A C 1
ATOM 1270 O O . THR A 1 154 ? -13.690 -6.660 16.476 1.00 87.12 154 THR A O 1
ATOM 1273 N N . ASP A 1 155 ? -13.432 -6.102 14.338 1.00 83.88 155 ASP A N 1
ATOM 1274 C CA . ASP A 1 155 ? -13.803 -4.710 14.570 1.00 83.88 155 ASP A CA 1
ATOM 1275 C C . ASP A 1 155 ? -15.323 -4.516 14.584 1.00 83.88 155 ASP A C 1
ATOM 1277 O O . ASP A 1 155 ? -15.820 -3.720 15.377 1.00 83.88 155 ASP A O 1
ATOM 1281 N N . CYS A 1 156 ? -16.079 -5.239 13.756 1.00 82.38 156 CYS A N 1
ATOM 1282 C CA . CYS A 1 156 ? -17.499 -4.941 13.536 1.00 82.38 156 CYS A CA 1
ATOM 1283 C C . CYS A 1 156 ? -18.487 -5.925 14.180 1.00 82.38 156 CYS A C 1
ATOM 1285 O O . CYS A 1 156 ? -19.678 -5.626 14.192 1.00 82.38 156 CYS A O 1
ATOM 1287 N N . PHE A 1 157 ? -18.047 -7.096 14.655 1.00 78.31 157 PHE A N 1
ATOM 1288 C CA . PHE A 1 157 ? -18.953 -8.161 15.125 1.00 78.31 157 PHE A CA 1
ATOM 1289 C C . PHE A 1 157 ? -18.711 -8.612 16.574 1.00 78.31 157 PHE A C 1
ATOM 1291 O O . PHE A 1 157 ? -19.338 -9.574 17.020 1.00 78.31 157 PHE A O 1
ATOM 1298 N N . THR A 1 158 ? -17.824 -7.932 17.301 1.00 58.28 158 THR A N 1
ATOM 1299 C CA . THR A 1 158 ? -17.660 -8.044 18.762 1.00 58.28 158 THR A CA 1
ATOM 1300 C C . THR A 1 158 ? -18.128 -6.770 19.431 1.00 58.28 158 THR A C 1
ATOM 1302 O O . THR A 1 158 ? -18.832 -6.886 20.452 1.00 58.28 158 THR A O 1
#

Foldseek 3Di:
DDDDDPPPPPPPPPPPDDLVVVLVVVLVVVVVVCVVCVVVPLDQDADAQDAQFFPLLLCVVVVPVDSPVRQVVSVVSVVSSVSSRVSSQVVCVVSVHDHDDLNVVFADPDPPPPPDPPQGPVNGGNCVQAPRRRHGDPVSVVVNVVVVVVRCCVPNVD

Organism: Mytilus edulis (NCBI:txid6550)